Protein AF-A0AAW8FSB3-F1 (afdb_monomer_lite)

Radius of gyration: 22.19 Å; chains: 1; bounding box: 51×47×72 Å

pLDDT: mean 86.22, std 17.98, range [32.28, 98.5]

Structure (mmCIF, N/CA/C/O backbone):
data_AF-A0AAW8FSB3-F1
#
_entry.id   AF-A0AAW8FSB3-F1
#
loop_
_atom_site.group_PDB
_atom_site.id
_atom_site.type_symbol
_atom_site.label_atom_id
_atom_site.label_alt_id
_atom_site.label_comp_id
_atom_site.label_asym_id
_atom_site.label_entity_id
_atom_site.label_seq_id
_atom_site.pdbx_PDB_ins_code
_atom_site.Cartn_x
_atom_site.Cartn_y
_atom_site.Cartn_z
_atom_site.occupancy
_atom_site.B_iso_or_equiv
_atom_site.auth_seq_id
_atom_site.auth_comp_id
_atom_site.auth_asym_id
_atom_site.auth_atom_id
_atom_site.pdbx_PDB_model_num
ATOM 1 N N . MET A 1 1 ? -2.332 5.160 15.784 1.00 92.81 1 MET A N 1
ATOM 2 C CA . MET A 1 1 ? -1.544 6.115 14.970 1.00 92.81 1 MET A CA 1
ATOM 3 C C . MET A 1 1 ? -1.942 7.501 15.425 1.00 92.81 1 MET A C 1
ATOM 5 O O . MET A 1 1 ? -3.133 7.720 15.607 1.00 92.81 1 MET A O 1
ATOM 9 N N . SER A 1 2 ? -0.996 8.408 15.632 1.00 96.31 2 SER A N 1
ATOM 10 C CA . SER A 1 2 ? -1.295 9.758 16.114 1.00 96.31 2 SER A CA 1
ATOM 11 C C . SER A 1 2 ? -0.424 10.796 15.419 1.00 96.31 2 SER A C 1
ATOM 13 O O . SER A 1 2 ? 0.683 10.493 14.970 1.00 96.31 2 SER A O 1
ATOM 15 N N . CYS A 1 3 ? -0.952 12.010 15.328 1.00 96.19 3 CYS A N 1
ATOM 16 C CA . CYS A 1 3 ? -0.252 13.201 14.880 1.00 96.19 3 CYS A CA 1
ATOM 17 C C . CYS A 1 3 ? -0.749 14.372 15.719 1.00 96.19 3 CYS A C 1
ATOM 19 O O . CYS A 1 3 ? -1.943 14.681 15.710 1.00 96.19 3 CYS A O 1
ATOM 21 N N . GLU A 1 4 ? 0.164 15.007 16.441 1.00 95.19 4 GLU A N 1
ATOM 22 C CA . GLU A 1 4 ? -0.128 16.236 17.171 1.00 95.19 4 GLU A CA 1
ATOM 23 C C . GLU A 1 4 ? -0.233 17.419 16.204 1.00 95.19 4 GLU A C 1
ATOM 25 O O . GLU A 1 4 ? 0.277 17.369 15.081 1.00 95.19 4 GLU A O 1
ATOM 30 N N . ALA A 1 5 ? -0.931 18.470 16.631 1.00 93.62 5 ALA A N 1
ATOM 31 C CA . ALA A 1 5 ? -1.011 19.698 15.856 1.00 93.62 5 ALA A CA 1
ATOM 32 C C . ALA A 1 5 ? 0.347 20.414 15.844 1.00 93.62 5 ALA A C 1
ATOM 34 O O . ALA A 1 5 ? 1.139 20.291 16.782 1.00 93.62 5 ALA A O 1
ATOM 35 N N . ALA A 1 6 ? 0.605 21.179 14.785 1.00 90.62 6 ALA A N 1
ATOM 36 C CA . ALA A 1 6 ? 1.802 22.003 14.713 1.00 90.62 6 ALA A CA 1
ATOM 37 C C . ALA A 1 6 ? 1.733 23.095 15.805 1.00 90.62 6 ALA A C 1
ATOM 39 O O . ALA A 1 6 ? 0.693 23.746 15.924 1.00 90.62 6 ALA A O 1
ATOM 40 N N . PRO A 1 7 ? 2.791 23.320 16.607 1.00 91.44 7 PRO A N 1
ATOM 41 C CA . PRO A 1 7 ? 2.747 24.303 17.695 1.00 91.44 7 PRO A CA 1
ATOM 42 C C . PRO A 1 7 ? 2.442 25.736 17.235 1.00 91.44 7 PRO A C 1
ATOM 44 O O . PRO A 1 7 ? 1.858 26.517 17.979 1.00 91.44 7 PRO A O 1
ATOM 47 N N . ASP A 1 8 ? 2.854 26.075 16.016 1.00 95.06 8 ASP A N 1
ATOM 48 C CA . ASP A 1 8 ? 2.679 27.369 15.357 1.00 95.06 8 ASP A CA 1
ATOM 49 C C . ASP A 1 8 ? 1.382 27.475 14.535 1.00 95.06 8 ASP A C 1
ATOM 51 O O . ASP A 1 8 ? 0.992 28.576 14.151 1.00 95.06 8 ASP A O 1
ATOM 55 N N . ASP A 1 9 ? 0.699 26.354 14.294 1.00 91.12 9 ASP A N 1
ATOM 56 C CA . ASP A 1 9 ? -0.557 26.275 13.544 1.00 91.12 9 ASP A CA 1
ATOM 57 C C . ASP A 1 9 ? -1.447 25.152 14.121 1.00 91.12 9 ASP A C 1
ATOM 59 O O . ASP A 1 9 ? -1.497 24.036 13.583 1.00 91.12 9 ASP A O 1
ATOM 63 N N . PRO A 1 10 ? -2.133 25.411 15.253 1.00 87.38 10 PRO A N 1
ATOM 64 C CA . PRO A 1 10 ? -2.912 24.395 15.962 1.00 87.38 10 PRO 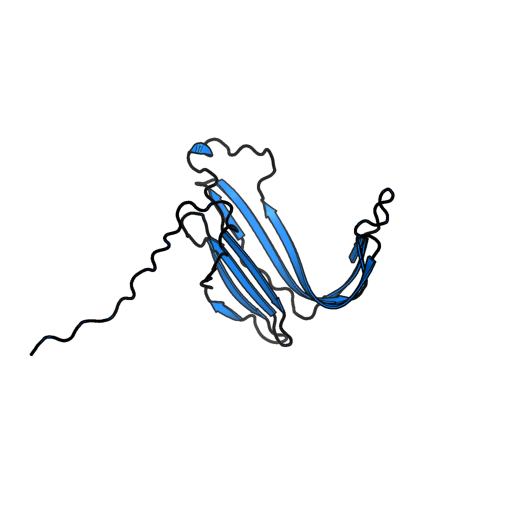A CA 1
ATOM 65 C C . PRO A 1 10 ? -4.150 23.924 15.183 1.00 87.38 10 PRO A C 1
ATOM 67 O O . PRO A 1 10 ? -4.683 22.852 15.475 1.00 87.38 10 PRO A O 1
ATOM 70 N N . ASP A 1 11 ? -4.587 24.693 14.182 1.00 92.06 11 ASP A N 1
ATOM 71 C CA . ASP A 1 11 ? -5.708 24.346 13.306 1.00 92.06 11 ASP A CA 1
ATOM 72 C C . ASP A 1 11 ? -5.284 23.471 12.117 1.00 92.06 11 ASP A C 1
ATOM 74 O O . ASP A 1 11 ? -6.135 22.996 11.350 1.00 92.06 11 ASP A O 1
ATOM 78 N N . ARG A 1 12 ? -3.981 23.206 11.968 1.00 92.94 12 ARG A N 1
ATOM 79 C CA . ARG A 1 12 ? -3.456 22.239 11.005 1.00 92.94 12 ARG A CA 1
ATOM 80 C C . ARG A 1 12 ? -3.918 20.815 11.339 1.00 92.94 12 ARG A C 1
ATOM 82 O O . ARG A 1 12 ? -4.557 20.536 12.352 1.00 92.94 12 ARG A O 1
ATOM 89 N N . LEU A 1 13 ? -3.608 19.884 10.441 1.00 95.62 13 LEU A N 1
ATOM 90 C CA . LEU A 1 13 ? -3.937 18.473 10.597 1.00 95.62 13 LEU A CA 1
ATOM 91 C C . LEU A 1 13 ? -3.409 17.911 11.928 1.00 95.62 13 LEU A C 1
ATOM 93 O O . LEU A 1 13 ? -2.203 17.877 12.153 1.00 95.62 13 LEU A O 1
ATOM 97 N N . SER A 1 14 ? -4.314 17.383 12.745 1.00 97.25 14 SER A N 1
ATOM 98 C CA . SER A 1 14 ? -4.007 16.514 13.884 1.00 97.25 14 SER A CA 1
ATOM 99 C C . SER A 1 14 ? -4.986 15.348 13.918 1.00 97.25 14 SER A C 1
ATOM 101 O O . SER A 1 14 ? -6.100 15.444 13.398 1.00 97.25 14 SER A O 1
ATOM 103 N N . TYR A 1 15 ? -4.576 14.211 14.469 1.00 97.69 15 TYR A N 1
ATOM 104 C CA . TYR A 1 15 ? -5.445 13.041 14.542 1.00 97.69 15 TYR A CA 1
ATOM 105 C C . TYR A 1 15 ? -4.991 12.035 15.592 1.00 97.69 15 TYR A C 1
ATOM 107 O O . TYR A 1 15 ? -3.807 11.907 15.911 1.00 97.69 15 TYR A O 1
ATOM 115 N N . GLU A 1 16 ? -5.947 11.225 16.022 1.00 98.25 16 GLU A N 1
ATOM 116 C CA . GLU A 1 16 ? -5.707 9.957 16.688 1.00 98.25 16 GLU A CA 1
ATOM 117 C C . GLU A 1 16 ? -6.597 8.919 16.019 1.00 98.25 16 GLU A C 1
ATOM 119 O O . GLU A 1 16 ? -7.821 9.046 15.998 1.00 98.25 16 GLU A O 1
ATOM 124 N N . ILE A 1 17 ? -5.971 7.915 15.416 1.00 97.88 17 ILE A N 1
ATOM 125 C CA . ILE A 1 17 ? -6.652 6.876 14.653 1.00 97.88 17 ILE A CA 1
ATOM 126 C C . ILE A 1 17 ? -6.138 5.520 15.112 1.00 97.88 17 ILE A C 1
ATOM 128 O O . ILE A 1 17 ? -4.946 5.209 14.996 1.00 97.88 17 ILE A O 1
ATOM 132 N N . ASN A 1 18 ? -7.053 4.686 15.579 1.00 98.00 18 ASN A N 1
ATOM 133 C CA . ASN A 1 18 ? -6.815 3.282 15.855 1.00 98.00 18 ASN A CA 1
ATOM 134 C C . ASN A 1 18 ? -7.086 2.465 14.595 1.00 98.00 18 ASN A C 1
ATOM 136 O O . ASN A 1 18 ? -8.009 2.754 13.836 1.00 98.00 18 ASN A O 1
ATOM 140 N N . TRP A 1 19 ? -6.229 1.476 14.355 1.00 97.81 19 TRP A N 1
ATOM 141 C CA . TRP A 1 19 ? -6.305 0.593 13.199 1.00 97.81 19 TRP A CA 1
ATOM 142 C C . TRP A 1 19 ? -6.611 -0.820 13.668 1.00 97.81 19 TRP A C 1
ATOM 144 O O . TRP A 1 19 ? -5.879 -1.356 14.503 1.00 97.81 19 TRP A O 1
ATOM 154 N N . SER A 1 20 ? -7.623 -1.423 13.059 1.00 97.88 20 SER A N 1
ATOM 155 C CA . SER A 1 20 ? -8.010 -2.811 13.274 1.00 97.88 20 SER A CA 1
ATOM 156 C C . SER A 1 20 ? -7.917 -3.552 11.949 1.00 97.88 20 SER A C 1
ATOM 158 O O . SER A 1 20 ? -8.507 -3.145 10.947 1.00 97.88 20 SER A O 1
ATOM 160 N N . ALA A 1 21 ? -7.147 -4.635 11.928 1.00 97.19 21 ALA A N 1
ATOM 161 C CA . ALA A 1 21 ? -7.039 -5.479 10.750 1.00 97.19 21 ALA A CA 1
ATOM 162 C C . ALA A 1 21 ? -8.282 -6.363 10.606 1.00 97.19 21 ALA A C 1
ATOM 164 O O . ALA A 1 21 ? -8.633 -7.069 11.548 1.00 97.19 21 ALA A O 1
ATOM 165 N N . ASP A 1 22 ? -8.877 -6.380 9.414 1.00 97.06 22 ASP A N 1
ATOM 166 C CA . ASP A 1 22 ? -10.002 -7.274 9.094 1.00 97.06 22 ASP A CA 1
ATOM 167 C C . ASP A 1 22 ? -9.561 -8.466 8.238 1.00 97.06 22 ASP A C 1
ATOM 169 O O . ASP A 1 22 ? -10.212 -9.509 8.216 1.00 97.06 22 ASP A O 1
ATOM 173 N N . PHE A 1 23 ? -8.429 -8.324 7.544 1.00 97.81 23 PHE A N 1
ATOM 174 C CA . PHE A 1 23 ? -7.852 -9.358 6.694 1.00 97.81 23 PHE A CA 1
ATOM 175 C C . PHE A 1 23 ? -6.364 -9.571 7.019 1.00 97.81 23 PHE A C 1
ATOM 177 O O . PHE A 1 23 ? -5.694 -8.664 7.534 1.00 97.81 23 PHE A O 1
ATOM 184 N N . PRO A 1 24 ? -5.808 -10.757 6.705 1.00 95.69 24 PRO A N 1
ATOM 185 C CA . PRO A 1 24 ? -4.365 -10.966 6.715 1.00 95.69 24 PRO A CA 1
ATOM 186 C C . PRO A 1 24 ? -3.639 -9.944 5.831 1.00 95.69 24 PRO A C 1
ATOM 188 O O . PRO A 1 24 ? -4.195 -9.438 4.855 1.00 95.69 24 PRO A O 1
ATOM 191 N N . ALA A 1 25 ? -2.385 -9.644 6.168 1.00 95.69 25 ALA A N 1
ATOM 192 C CA . ALA A 1 25 ? -1.536 -8.855 5.287 1.00 95.69 25 ALA A CA 1
ATOM 193 C C . ALA A 1 25 ? -1.226 -9.658 4.014 1.00 95.69 25 ALA A C 1
ATOM 195 O O . ALA A 1 25 ? -0.759 -10.794 4.092 1.00 95.69 25 ALA A O 1
ATOM 196 N N . LEU A 1 26 ? -1.465 -9.047 2.857 1.00 97.12 26 LEU A N 1
ATOM 197 C CA . LEU A 1 26 ? -1.151 -9.597 1.548 1.00 97.12 26 LEU A CA 1
ATOM 198 C C . LEU A 1 26 ? 0.202 -9.071 1.085 1.00 97.12 26 LEU A C 1
ATOM 200 O O . LEU A 1 26 ? 0.401 -7.859 0.984 1.00 97.12 26 LEU A O 1
ATOM 204 N N . TRP A 1 27 ? 1.107 -9.982 0.751 1.00 95.94 27 TRP A N 1
ATOM 205 C CA . TRP A 1 27 ? 2.346 -9.647 0.062 1.00 95.94 27 TRP A CA 1
ATOM 206 C C . TRP A 1 27 ? 2.058 -9.302 -1.396 1.00 95.94 27 TRP A C 1
ATOM 208 O O . TRP A 1 27 ? 1.495 -10.111 -2.128 1.00 95.94 27 TRP A O 1
ATOM 218 N N . GLU A 1 28 ? 2.458 -8.107 -1.823 1.00 94.44 28 GLU A N 1
ATOM 219 C CA . GLU A 1 28 ? 2.377 -7.736 -3.234 1.00 94.44 28 GLU A CA 1
ATOM 220 C C . GLU A 1 28 ? 3.495 -8.445 -4.029 1.00 94.44 28 GLU A C 1
ATOM 222 O O . GLU A 1 28 ? 4.565 -8.743 -3.473 1.00 94.44 28 GLU A O 1
ATOM 227 N N . PRO A 1 29 ? 3.300 -8.678 -5.342 1.00 93.44 29 PRO A N 1
ATOM 228 C CA . PRO A 1 29 ? 4.376 -9.115 -6.224 1.00 93.44 29 PRO A CA 1
ATOM 229 C C . PRO A 1 29 ? 5.584 -8.166 -6.181 1.00 93.44 29 PRO A C 1
ATOM 231 O O . PRO A 1 29 ? 5.487 -7.009 -5.778 1.00 93.44 29 PRO A O 1
ATOM 234 N N . HIS A 1 30 ? 6.754 -8.659 -6.590 1.00 94.62 30 HIS A N 1
ATOM 235 C CA . HIS A 1 30 ? 7.978 -7.860 -6.568 1.00 94.62 30 HIS A CA 1
ATOM 236 C C . HIS A 1 30 ? 7.921 -6.730 -7.599 1.00 94.62 30 HIS A C 1
ATOM 238 O O . HIS A 1 30 ? 7.790 -6.993 -8.792 1.00 94.62 30 HIS A O 1
ATOM 244 N N . HIS A 1 31 ? 8.081 -5.487 -7.150 1.00 94.38 31 HIS A N 1
ATOM 245 C CA . HIS A 1 31 ? 8.113 -4.327 -8.031 1.00 94.38 31 HIS A CA 1
ATOM 246 C C . HIS A 1 31 ? 9.532 -4.107 -8.530 1.00 94.38 31 HIS A C 1
ATOM 248 O O . HIS A 1 31 ? 10.437 -3.883 -7.726 1.00 94.38 31 HIS A O 1
ATOM 254 N N . LEU A 1 32 ? 9.723 -4.143 -9.842 1.00 93.12 32 LEU A N 1
ATOM 255 C CA . LEU A 1 32 ? 11.007 -3.887 -10.481 1.00 93.12 32 LEU A CA 1
ATOM 256 C C . LEU A 1 32 ? 10.804 -2.950 -11.662 1.00 93.12 32 LEU A C 1
ATOM 258 O O . LEU A 1 32 ? 9.905 -3.160 -12.470 1.00 93.12 32 LEU A O 1
ATOM 262 N N . GLN A 1 33 ? 11.666 -1.946 -11.777 1.00 90.31 33 GLN A N 1
ATOM 263 C CA . GLN A 1 33 ? 11.751 -1.105 -12.961 1.00 90.31 33 GLN A CA 1
ATOM 264 C C . GLN A 1 33 ? 13.207 -0.867 -13.331 1.00 90.31 33 GLN A C 1
ATOM 266 O O . GLN A 1 33 ? 14.058 -0.597 -12.474 1.00 90.31 33 GLN A O 1
ATOM 271 N N . ARG A 1 34 ? 13.481 -0.959 -14.631 1.00 87.62 34 ARG A N 1
ATOM 272 C CA . ARG A 1 34 ? 14.792 -0.695 -15.212 1.00 87.62 34 ARG A CA 1
ATOM 273 C C . ARG A 1 34 ? 14.690 0.311 -16.342 1.00 87.62 34 ARG A C 1
ATOM 275 O O . ARG A 1 34 ? 13.652 0.444 -16.978 1.00 87.62 34 ARG A O 1
ATOM 282 N N . ARG A 1 35 ? 15.806 0.981 -16.608 1.00 83.50 35 ARG A N 1
ATOM 283 C CA . ARG A 1 35 ? 16.010 1.823 -17.789 1.00 83.50 35 ARG A CA 1
ATOM 284 C C . ARG A 1 35 ? 17.321 1.438 -18.439 1.00 83.50 35 ARG A C 1
ATOM 286 O O . ARG A 1 35 ? 18.381 1.564 -17.820 1.00 83.50 35 ARG A O 1
ATOM 293 N N . GLY A 1 36 ? 17.235 0.878 -19.642 1.00 84.12 36 GLY A N 1
ATOM 294 C CA . GLY A 1 36 ? 18.329 0.078 -20.185 1.00 84.12 36 GLY A CA 1
ATOM 295 C C . GLY A 1 36 ? 18.772 -0.968 -19.157 1.00 84.12 36 GLY A C 1
ATOM 296 O O . GLY A 1 36 ? 17.960 -1.728 -18.631 1.00 84.12 36 GLY A O 1
ATOM 297 N N . GLY A 1 37 ? 20.056 -0.960 -18.797 1.00 84.19 37 GLY A N 1
ATOM 298 C CA . GLY A 1 37 ? 20.604 -1.845 -17.760 1.00 84.19 37 GLY A CA 1
ATOM 299 C C . GLY A 1 37 ? 20.418 -1.372 -16.308 1.00 84.19 37 GLY A C 1
ATOM 300 O O . GLY A 1 37 ? 20.603 -2.167 -15.383 1.00 84.19 37 GLY A O 1
ATOM 301 N N . ARG A 1 38 ? 20.059 -0.104 -16.067 1.00 86.25 38 ARG A N 1
ATOM 302 C CA . ARG A 1 38 ? 20.041 0.489 -14.719 1.00 86.25 38 ARG A CA 1
ATOM 303 C C . ARG A 1 38 ? 18.755 0.143 -13.972 1.00 86.25 38 ARG A C 1
ATOM 305 O O . ARG A 1 38 ? 17.667 0.344 -14.497 1.00 86.25 38 ARG A O 1
ATOM 312 N N . LEU A 1 39 ? 18.878 -0.320 -12.727 1.00 88.50 39 LEU A N 1
ATOM 313 C CA . LEU A 1 39 ? 17.752 -0.451 -11.798 1.00 88.50 39 LEU A CA 1
ATOM 314 C C . LEU A 1 39 ? 17.338 0.939 -11.307 1.00 88.50 39 LEU A C 1
ATOM 316 O O . LEU A 1 39 ? 18.158 1.660 -10.743 1.00 88.50 39 LEU A O 1
ATOM 320 N N . THR A 1 40 ? 16.083 1.312 -11.533 1.00 87.75 40 THR A N 1
ATOM 321 C CA . THR A 1 40 ? 15.536 2.606 -11.097 1.00 87.75 40 THR A CA 1
ATOM 322 C C . THR A 1 40 ? 14.548 2.453 -9.952 1.00 87.75 40 THR A C 1
ATOM 324 O O . THR A 1 40 ? 14.436 3.346 -9.118 1.00 87.75 40 THR A O 1
ATOM 327 N N . LEU A 1 41 ? 13.851 1.319 -9.885 1.00 90.56 41 LEU A N 1
ATOM 328 C CA . LEU A 1 41 ? 12.933 0.996 -8.803 1.00 90.56 41 LEU A CA 1
ATOM 329 C C . LEU A 1 41 ? 13.065 -0.480 -8.446 1.00 90.56 41 LEU A C 1
ATOM 331 O O . LEU A 1 41 ? 12.984 -1.345 -9.314 1.00 90.56 41 LEU A O 1
ATOM 335 N N . GLU A 1 42 ? 13.198 -0.758 -7.156 1.00 94.38 42 GLU A N 1
ATOM 336 C CA . GLU A 1 42 ? 12.998 -2.089 -6.590 1.00 94.38 42 GLU A CA 1
ATOM 337 C C . GLU A 1 42 ? 12.148 -1.949 -5.338 1.00 94.38 42 GLU A C 1
ATOM 339 O O . GLU A 1 42 ? 12.455 -1.146 -4.460 1.00 94.38 42 GLU A O 1
ATOM 344 N N . GLY A 1 43 ? 11.033 -2.663 -5.253 1.00 94.50 43 GLY A N 1
ATOM 345 C CA . GLY A 1 43 ? 10.075 -2.498 -4.171 1.00 94.50 43 GLY A CA 1
ATOM 346 C C . GLY A 1 43 ? 9.507 -3.817 -3.691 1.00 94.50 43 GLY A C 1
ATOM 347 O O . GLY A 1 43 ? 8.881 -4.552 -4.453 1.00 94.50 43 GLY A O 1
ATOM 348 N N . ARG A 1 44 ? 9.638 -4.068 -2.392 1.00 95.50 44 ARG A N 1
ATOM 349 C CA . ARG A 1 44 ? 8.844 -5.070 -1.682 1.00 95.50 44 ARG A CA 1
ATOM 350 C C . ARG A 1 44 ? 7.770 -4.367 -0.876 1.00 95.50 44 ARG A C 1
ATOM 352 O O . ARG A 1 44 ? 8.009 -3.293 -0.317 1.00 95.50 44 ARG A O 1
ATOM 359 N N . ARG A 1 45 ? 6.573 -4.946 -0.894 1.00 95.00 45 ARG A N 1
ATOM 360 C CA . ARG A 1 45 ? 5.373 -4.340 -0.332 1.00 95.00 45 ARG A CA 1
ATOM 361 C C . ARG A 1 45 ? 4.459 -5.405 0.249 1.00 95.00 45 ARG A C 1
ATOM 363 O O . ARG A 1 45 ? 4.373 -6.511 -0.280 1.00 95.00 45 ARG A O 1
ATOM 370 N N . PHE A 1 46 ? 3.755 -5.039 1.308 1.00 96.12 46 PHE A N 1
ATOM 371 C CA . PHE A 1 46 ? 2.531 -5.721 1.698 1.00 96.12 46 PHE A CA 1
ATOM 372 C C . PHE A 1 46 ? 1.452 -4.691 2.010 1.00 96.12 46 PHE A C 1
ATOM 374 O O . PHE A 1 46 ? 1.753 -3.577 2.449 1.00 96.12 46 PHE A O 1
ATOM 381 N N . ALA A 1 47 ? 0.202 -5.088 1.807 1.00 97.19 47 ALA A N 1
ATOM 382 C CA . ALA A 1 47 ? -0.978 -4.297 2.109 1.00 97.19 47 ALA A CA 1
ATOM 383 C C . ALA A 1 47 ? -1.931 -5.105 2.992 1.00 97.19 47 ALA A C 1
ATOM 385 O O . ALA A 1 47 ? -2.069 -6.316 2.842 1.00 97.19 47 ALA A O 1
ATOM 386 N N . GLN A 1 48 ? -2.598 -4.432 3.919 1.00 97.19 48 GLN A N 1
ATOM 387 C CA . GLN A 1 48 ? -3.584 -5.026 4.806 1.00 97.19 48 GLN A CA 1
ATOM 388 C C . GLN A 1 48 ? -4.863 -4.198 4.770 1.00 97.19 48 GLN A C 1
ATOM 390 O O . GLN A 1 48 ? -4.828 -2.982 4.955 1.00 97.19 48 GLN A O 1
ATOM 395 N N . ALA A 1 49 ? -5.992 -4.864 4.556 1.00 98.00 49 ALA A N 1
ATOM 396 C CA . ALA A 1 49 ? -7.306 -4.248 4.636 1.00 98.00 49 ALA A CA 1
ATOM 397 C C . ALA A 1 49 ? -7.863 -4.325 6.063 1.00 98.00 49 ALA A C 1
ATOM 399 O O . ALA A 1 49 ? -7.663 -5.309 6.784 1.00 98.00 49 ALA A O 1
ATOM 400 N N . GLY A 1 50 ? -8.575 -3.278 6.461 1.00 97.50 50 GLY A N 1
ATOM 401 C CA . GLY A 1 50 ? -9.092 -3.143 7.813 1.00 97.50 50 GLY A CA 1
ATOM 402 C C . GLY A 1 50 ? -10.086 -2.003 7.949 1.00 97.50 50 GLY A C 1
ATOM 403 O O . GLY A 1 50 ? -10.627 -1.494 6.955 1.00 97.50 50 GLY A O 1
ATOM 404 N N . HIS A 1 51 ? -10.304 -1.602 9.192 1.00 97.81 51 HIS A N 1
ATOM 405 C CA . HIS A 1 51 ? -11.084 -0.431 9.542 1.00 97.81 51 HIS A CA 1
ATOM 406 C C . HIS A 1 51 ? -10.340 0.459 10.530 1.00 97.81 51 HIS A C 1
ATOM 408 O O . HIS A 1 51 ? -9.364 0.056 11.175 1.00 97.81 51 HIS A O 1
ATOM 414 N N . CYS A 1 52 ? -10.804 1.699 10.617 1.00 97.75 52 CYS A N 1
ATOM 415 C CA . CYS A 1 52 ? -10.275 2.673 11.541 1.00 97.75 52 CYS A CA 1
ATOM 416 C C . CYS A 1 52 ? -11.363 3.411 12.318 1.00 97.75 52 CYS A C 1
ATOM 418 O O . CYS A 1 52 ? -12.470 3.656 11.830 1.00 97.75 52 CYS A O 1
ATOM 420 N N . ASP A 1 53 ? -10.984 3.795 13.533 1.00 98.50 53 ASP A N 1
ATOM 421 C CA . ASP A 1 53 ? -11.795 4.538 14.489 1.00 98.50 53 ASP A CA 1
ATOM 422 C C . ASP A 1 53 ? -10.944 5.621 15.148 1.00 98.50 53 ASP A C 1
ATOM 424 O O . ASP A 1 53 ? -9.744 5.435 15.360 1.00 98.50 53 ASP A O 1
ATOM 428 N N . GLY A 1 54 ? -11.555 6.750 15.497 1.00 98.06 54 GLY A N 1
ATOM 429 C CA . GLY A 1 54 ? -10.861 7.845 16.168 1.00 98.06 54 GLY A CA 1
ATOM 430 C C . GLY A 1 54 ? -11.371 9.222 15.766 1.00 98.06 54 GLY A C 1
ATOM 431 O O . GLY A 1 54 ? -12.581 9.457 15.657 1.00 98.06 54 GLY A O 1
ATOM 432 N N . TRP A 1 55 ? -10.454 10.164 15.589 1.00 98.19 55 TRP A N 1
ATOM 433 C CA . TRP A 1 55 ? -10.768 11.536 15.206 1.00 98.19 55 TRP A CA 1
ATOM 434 C C . TRP A 1 55 ? -9.682 12.142 14.315 1.00 98.19 55 TRP A C 1
ATOM 436 O O . TRP A 1 55 ? -8.503 11.818 14.439 1.00 98.19 55 TRP A O 1
ATOM 446 N N . ILE A 1 56 ? -10.101 13.039 13.424 1.00 97.69 56 ILE A N 1
ATOM 447 C CA . ILE A 1 56 ? -9.234 13.877 12.589 1.00 97.69 56 ILE A CA 1
ATOM 448 C C . ILE A 1 56 ? -9.675 15.323 12.790 1.00 97.69 56 ILE A C 1
ATOM 450 O O . ILE A 1 56 ? -10.856 15.624 12.638 1.00 97.69 56 ILE A O 1
ATOM 454 N N . ARG A 1 57 ? -8.749 16.224 13.102 1.00 97.56 57 ARG A N 1
ATOM 455 C CA . ARG A 1 57 ? -8.972 17.671 13.110 1.00 97.56 57 ARG A CA 1
ATOM 456 C C . ARG A 1 57 ? -8.207 18.309 11.967 1.00 97.56 57 ARG A C 1
ATOM 458 O O . ARG A 1 57 ? -7.041 17.993 11.748 1.00 97.56 57 ARG A O 1
ATOM 465 N N . VAL A 1 58 ? -8.873 19.181 11.223 1.00 96.12 58 VAL A N 1
ATOM 466 C CA . VAL A 1 58 ? -8.267 19.943 10.129 1.00 96.12 58 VAL A CA 1
ATOM 467 C C . VAL A 1 58 ? -9.064 21.222 9.897 1.00 96.12 58 VAL A C 1
ATOM 469 O O . VAL A 1 58 ? -10.293 21.179 9.812 1.00 96.12 58 VAL A O 1
ATOM 472 N N . GLY A 1 59 ? -8.373 22.359 9.814 1.00 94.38 59 GLY A N 1
ATOM 473 C CA . GLY A 1 59 ? -8.989 23.674 9.633 1.00 94.38 59 GLY A CA 1
ATOM 474 C C . GLY A 1 59 ? -9.989 24.008 10.741 1.00 94.38 59 GLY A C 1
ATOM 475 O O . GLY A 1 59 ? -11.120 24.388 10.443 1.00 94.38 59 GLY A O 1
ATOM 476 N N . GLY A 1 60 ? -9.627 23.744 12.002 1.00 91.62 60 GLY A N 1
ATOM 477 C CA . GLY A 1 60 ? -10.480 23.983 13.175 1.00 91.62 60 GLY A CA 1
ATOM 478 C C . GLY A 1 60 ? -11.705 23.061 13.308 1.00 91.62 60 GLY A C 1
ATOM 479 O O . GLY A 1 60 ? -12.479 23.194 14.256 1.00 91.62 60 GLY A O 1
ATOM 480 N N . ARG A 1 61 ? -11.911 22.103 12.390 1.00 95.69 61 ARG A N 1
ATOM 481 C CA . ARG A 1 61 ? -13.045 21.166 12.421 1.00 95.69 61 ARG A CA 1
ATOM 482 C C . ARG A 1 61 ? -12.605 19.762 12.801 1.00 95.69 61 ARG A C 1
ATOM 484 O O . ARG A 1 61 ? -11.715 19.202 12.168 1.00 95.69 61 ARG A O 1
ATOM 491 N N . GLU A 1 62 ? -13.304 19.158 13.760 1.00 96.94 62 GLU A N 1
ATOM 492 C CA . GLU A 1 62 ? -13.159 17.739 14.091 1.00 96.94 62 GLU A CA 1
ATOM 493 C C . GLU A 1 62 ? -14.124 16.863 13.277 1.00 96.94 62 GLU A C 1
ATOM 495 O O . GLU A 1 62 ? -15.316 17.145 13.157 1.00 96.94 62 GLU A O 1
ATOM 500 N N . LEU A 1 63 ? -13.598 15.762 12.749 1.00 97.56 63 LEU A N 1
ATOM 501 C CA . LEU A 1 63 ? -14.317 14.682 12.094 1.00 97.56 63 LEU A CA 1
ATOM 502 C C . LEU A 1 63 ? -14.141 13.415 12.929 1.00 97.56 63 LEU A C 1
ATOM 504 O O . LEU A 1 63 ? -13.017 12.988 13.202 1.00 97.56 63 LEU A O 1
ATOM 508 N N . ARG A 1 64 ? -15.253 12.783 13.312 1.00 98.25 64 ARG A N 1
ATOM 509 C CA . ARG A 1 64 ? -15.213 11.467 13.953 1.00 98.25 64 ARG A CA 1
ATOM 510 C C . ARG A 1 64 ? -15.074 10.374 12.904 1.00 98.25 64 ARG A C 1
ATOM 512 O O . ARG A 1 64 ? -15.890 10.279 11.992 1.00 98.25 64 ARG A O 1
ATOM 519 N N . VAL A 1 65 ? -14.072 9.526 13.092 1.00 97.94 65 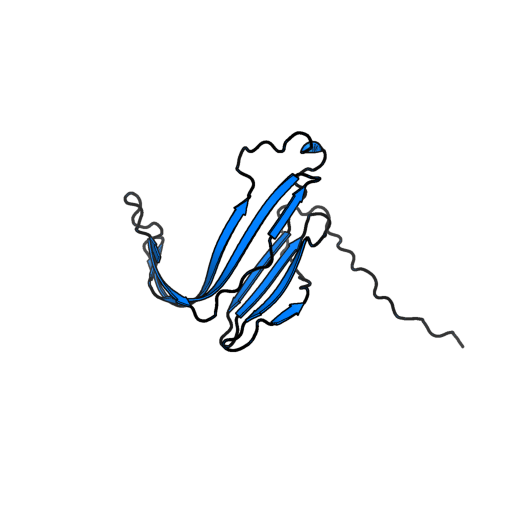VAL A N 1
ATOM 520 C CA . VAL A 1 65 ? -13.838 8.332 12.283 1.00 97.94 65 VAL A CA 1
ATOM 521 C C . VAL A 1 65 ? -14.459 7.159 13.035 1.00 97.94 65 VAL A C 1
ATOM 523 O O . VAL A 1 65 ? -14.128 6.937 14.199 1.00 97.94 65 VAL A O 1
ATOM 526 N N . ARG A 1 66 ? -15.416 6.467 12.412 1.00 97.69 66 ARG A N 1
ATOM 527 C CA . ARG A 1 66 ? -16.167 5.365 13.035 1.00 97.69 66 ARG A CA 1
ATOM 528 C C . ARG A 1 66 ? -16.350 4.235 12.033 1.00 97.69 66 ARG A C 1
ATOM 530 O O . ARG A 1 66 ? -17.138 4.392 11.102 1.00 97.69 66 ARG A O 1
ATOM 537 N N . GLY A 1 67 ? -15.617 3.139 12.205 1.00 96.50 67 GLY A N 1
ATOM 538 C CA . GLY A 1 67 ? -15.665 1.972 11.324 1.00 96.50 67 GLY A CA 1
ATOM 539 C C . GLY A 1 67 ? -15.373 2.287 9.855 1.00 96.50 67 GLY A C 1
ATOM 540 O O . GLY A 1 67 ? -15.902 1.621 8.967 1.00 96.50 67 GLY A O 1
ATOM 541 N N . TRP A 1 68 ? -14.581 3.325 9.567 1.00 97.19 68 TRP A N 1
ATOM 542 C CA . TRP A 1 68 ? -14.239 3.655 8.184 1.00 97.19 68 TRP A CA 1
ATOM 543 C C . TRP A 1 68 ? -13.357 2.553 7.613 1.00 97.19 68 TRP A C 1
ATOM 545 O O . TRP A 1 68 ? -12.402 2.122 8.254 1.00 97.19 68 TRP A O 1
ATOM 555 N N . THR A 1 69 ? -13.652 2.099 6.398 1.00 96.81 69 THR A N 1
ATOM 556 C CA . THR A 1 69 ? -12.804 1.121 5.718 1.00 96.81 69 THR A CA 1
ATOM 557 C C . THR A 1 69 ? -11.487 1.766 5.315 1.00 96.81 69 THR A C 1
ATOM 559 O O . THR A 1 69 ? -11.478 2.889 4.809 1.00 96.81 69 THR A O 1
ATOM 562 N N . GLY A 1 70 ? -10.387 1.038 5.457 1.00 95.44 70 GLY A N 1
ATOM 563 C CA . GLY A 1 70 ? -9.087 1.519 5.025 1.00 95.44 70 GLY A CA 1
ATOM 564 C C . GLY A 1 70 ? -8.153 0.396 4.619 1.00 95.44 70 GLY A C 1
ATOM 565 O O . GLY A 1 70 ? -8.458 -0.795 4.742 1.00 95.44 70 GLY A O 1
ATOM 566 N N . THR A 1 71 ? -6.989 0.808 4.139 1.00 96.62 71 THR A N 1
ATOM 567 C CA . THR A 1 71 ? -5.884 -0.069 3.764 1.00 96.62 71 THR A CA 1
ATOM 568 C C . THR A 1 71 ? -4.607 0.508 4.342 1.00 96.62 71 THR A C 1
ATOM 570 O O . THR A 1 71 ? -4.344 1.699 4.185 1.00 96.62 71 THR A O 1
ATOM 573 N N . ARG A 1 72 ? -3.812 -0.331 4.999 1.00 95.69 72 ARG A N 1
ATOM 574 C CA . ARG A 1 72 ? -2.488 0.022 5.501 1.00 95.69 72 ARG A CA 1
ATOM 575 C C . ARG A 1 72 ? -1.448 -0.749 4.711 1.00 95.69 72 ARG A C 1
ATOM 577 O O . ARG A 1 72 ? -1.495 -1.976 4.678 1.00 95.69 72 ARG A O 1
ATOM 584 N N . ASP A 1 73 ? -0.496 -0.047 4.121 1.00 96.38 73 ASP A N 1
ATOM 585 C CA . ASP A 1 73 ? 0.616 -0.653 3.404 1.00 96.38 73 ASP A CA 1
ATOM 586 C C . ASP A 1 73 ? 1.958 -0.364 4.075 1.00 96.38 73 ASP A C 1
ATOM 588 O O . ASP A 1 73 ? 2.119 0.550 4.891 1.00 96.38 73 ASP A O 1
ATOM 592 N N . ARG A 1 74 ? 2.948 -1.182 3.730 1.00 95.44 74 ARG A N 1
ATOM 593 C CA . ARG A 1 74 ? 4.350 -0.880 3.991 1.00 95.44 74 ARG A CA 1
ATOM 594 C C . ARG A 1 74 ? 5.180 -1.274 2.789 1.00 95.44 74 ARG A C 1
ATOM 596 O O . ARG A 1 74 ? 5.086 -2.402 2.313 1.00 95.44 74 ARG A O 1
ATOM 603 N N . CYS A 1 75 ? 6.039 -0.356 2.359 1.00 94.62 75 CYS A N 1
ATOM 604 C CA . CYS A 1 75 ? 6.998 -0.574 1.290 1.00 94.62 75 CYS A CA 1
ATOM 605 C C . CYS A 1 75 ? 8.432 -0.304 1.722 1.00 94.62 75 CYS A C 1
ATOM 607 O O . CYS A 1 75 ? 8.688 0.508 2.610 1.00 94.62 75 CYS A O 1
ATOM 609 N N . TRP A 1 76 ? 9.366 -0.969 1.055 1.00 95.94 76 TRP A N 1
ATOM 610 C CA . TRP A 1 76 ? 10.795 -0.712 1.169 1.00 95.94 76 TRP A CA 1
ATOM 611 C C . TRP A 1 76 ? 11.506 -1.130 -0.116 1.00 95.94 76 TRP A C 1
ATOM 613 O O . TRP A 1 76 ? 10.977 -1.914 -0.909 1.00 95.94 76 TRP A O 1
ATOM 623 N N . GLY A 1 77 ? 12.709 -0.599 -0.306 1.00 94.31 77 GLY A N 1
ATOM 624 C CA . GLY A 1 77 ? 13.581 -0.918 -1.428 1.00 94.31 77 GLY A CA 1
ATOM 625 C C . GLY A 1 77 ? 14.226 0.331 -2.021 1.00 94.31 77 GLY A C 1
ATOM 626 O O . GLY A 1 77 ? 14.338 1.356 -1.350 1.00 94.31 77 GLY A O 1
ATOM 627 N N . VAL A 1 78 ? 14.657 0.228 -3.275 1.00 91.19 78 VAL A N 1
ATOM 628 C CA . VAL A 1 78 ? 15.390 1.272 -3.998 1.00 91.19 78 VAL A CA 1
ATOM 629 C C . VAL A 1 78 ? 14.415 2.171 -4.757 1.00 91.19 78 VAL A C 1
ATOM 631 O O . VAL A 1 78 ? 13.474 1.694 -5.402 1.00 91.19 78 VAL A O 1
ATOM 634 N N . ARG A 1 79 ? 14.628 3.484 -4.672 1.00 88.38 79 ARG A N 1
ATOM 635 C CA . ARG A 1 79 ? 13.892 4.517 -5.412 1.00 88.38 79 ARG A CA 1
ATOM 636 C C . ARG A 1 79 ? 14.868 5.600 -5.874 1.00 88.38 79 ARG A C 1
ATOM 638 O O . ARG A 1 79 ? 15.876 5.787 -5.193 1.00 88.38 79 ARG A O 1
ATOM 645 N N . PRO A 1 80 ? 14.558 6.329 -6.961 1.00 82.19 80 PRO A N 1
ATOM 646 C CA . PRO A 1 80 ? 15.346 7.488 -7.347 1.00 82.19 80 PRO A CA 1
ATOM 647 C C . PRO A 1 80 ? 15.275 8.555 -6.255 1.00 82.19 80 PRO A C 1
ATOM 649 O O . PRO A 1 80 ? 14.193 8.826 -5.722 1.00 82.19 80 PRO A O 1
ATOM 652 N N . VAL A 1 81 ? 16.410 9.170 -5.942 1.00 84.50 81 VAL A N 1
ATOM 653 C CA . VAL A 1 81 ? 16.469 10.306 -5.012 1.00 84.50 81 VAL A CA 1
ATOM 654 C C . VAL A 1 81 ? 16.436 11.611 -5.817 1.00 84.50 81 VAL A C 1
ATOM 656 O O . VAL A 1 81 ? 17.071 11.690 -6.871 1.00 84.50 81 VAL A O 1
ATOM 659 N N . PRO A 1 82 ? 15.711 12.657 -5.374 1.00 81.25 82 PRO A N 1
ATOM 660 C CA . PRO A 1 82 ? 15.781 13.961 -6.028 1.00 81.25 82 PRO A CA 1
ATOM 661 C C . PRO A 1 82 ? 17.232 14.452 -6.145 1.00 81.25 82 PRO A C 1
ATOM 663 O O . PRO A 1 82 ? 17.959 14.472 -5.156 1.00 81.25 82 PRO A O 1
ATOM 666 N N . GLY A 1 83 ? 17.645 14.846 -7.351 1.00 80.62 83 GLY A N 1
ATOM 667 C CA . GLY A 1 83 ? 19.015 15.293 -7.633 1.00 80.62 83 GLY A CA 1
ATOM 668 C C . GLY A 1 83 ? 20.018 14.173 -7.935 1.00 80.62 83 GLY A C 1
ATOM 669 O O . GLY A 1 83 ? 21.183 14.466 -8.182 1.00 80.62 83 GLY A O 1
ATOM 670 N N . GLU A 1 84 ? 19.594 12.909 -7.947 1.00 82.06 84 GLU A N 1
ATOM 671 C CA . GLU A 1 84 ? 20.445 11.793 -8.360 1.00 82.06 84 GLU A CA 1
ATOM 672 C C . GLU A 1 84 ? 20.780 11.863 -9.860 1.00 82.06 84 GLU A C 1
ATOM 674 O O . GLU A 1 84 ? 19.897 12.012 -10.709 1.00 82.06 84 GLU A O 1
ATOM 679 N N . GLU A 1 85 ? 22.062 11.710 -10.202 1.00 81.00 85 GLU A N 1
ATOM 680 C CA . GLU A 1 85 ? 22.498 11.666 -11.596 1.00 81.00 85 GLU A CA 1
ATOM 681 C C . GLU A 1 85 ? 21.994 10.393 -12.296 1.00 81.00 85 GLU A C 1
ATOM 683 O O . GLU A 1 85 ? 22.205 9.257 -11.846 1.00 81.00 85 GLU A O 1
ATOM 688 N N . GLY A 1 86 ? 21.373 10.568 -13.468 1.00 76.50 86 GLY A N 1
ATOM 689 C CA . GLY A 1 86 ? 20.869 9.459 -14.286 1.00 76.50 86 GLY A CA 1
ATOM 690 C C . GLY A 1 86 ? 21.971 8.514 -14.791 1.00 76.50 86 GLY A C 1
ATOM 691 O O . GLY A 1 86 ? 21.696 7.360 -15.132 1.00 76.50 86 GLY A O 1
ATOM 692 N N . GLY A 1 87 ? 23.230 8.959 -14.754 1.00 82.44 87 GLY A N 1
ATOM 693 C CA . GLY A 1 87 ? 24.400 8.222 -15.219 1.00 82.44 87 GLY A CA 1
ATOM 694 C C . GLY A 1 87 ? 24.594 8.294 -16.736 1.00 82.44 87 GLY A C 1
ATOM 695 O O . GLY A 1 87 ? 23.828 8.930 -17.455 1.00 82.44 87 GLY A O 1
ATOM 696 N N . ARG A 1 88 ? 25.630 7.604 -17.229 1.00 82.25 88 ARG A N 1
ATOM 697 C CA . ARG A 1 88 ? 26.143 7.721 -18.609 1.00 82.25 88 ARG A CA 1
ATOM 698 C C . ARG A 1 88 ? 25.107 7.490 -19.719 1.00 82.25 88 ARG A C 1
ATOM 700 O O . ARG A 1 88 ? 25.251 8.064 -20.785 1.00 82.25 88 ARG A O 1
ATOM 707 N N . LEU A 1 89 ? 24.103 6.643 -19.483 1.00 82.75 89 LEU A N 1
ATOM 708 C CA . LEU A 1 89 ? 23.103 6.245 -20.488 1.00 82.75 89 LEU A CA 1
ATOM 709 C C . LEU A 1 89 ? 21.742 6.934 -20.292 1.00 82.75 89 LEU A C 1
ATOM 711 O O . LEU A 1 89 ? 20.744 6.497 -20.859 1.00 82.75 89 LEU A O 1
ATOM 715 N N . ALA A 1 90 ? 21.668 7.975 -19.458 1.00 83.25 90 ALA A N 1
ATOM 716 C CA . ALA A 1 90 ? 20.402 8.638 -19.148 1.00 83.25 90 ALA A CA 1
ATOM 717 C C . ALA A 1 90 ? 19.748 9.285 -20.377 1.00 83.25 90 ALA A C 1
ATOM 719 O O . ALA A 1 90 ? 18.527 9.249 -20.499 1.00 83.25 90 ALA A O 1
ATOM 720 N N . GLU A 1 91 ? 20.551 9.844 -21.286 1.00 85.38 91 GLU A N 1
ATOM 721 C CA . GLU A 1 91 ? 20.062 10.460 -22.527 1.00 85.38 91 GLU A CA 1
ATOM 722 C C . GLU A 1 91 ? 19.524 9.420 -23.520 1.00 85.38 91 GLU A C 1
ATOM 724 O O . GLU A 1 91 ? 18.518 9.665 -24.180 1.00 85.38 91 GLU A O 1
ATOM 729 N N . GLU A 1 92 ? 20.148 8.240 -23.586 1.00 87.38 92 GLU A N 1
ATOM 730 C CA . GLU A 1 92 ? 19.714 7.117 -24.433 1.00 87.38 92 GLU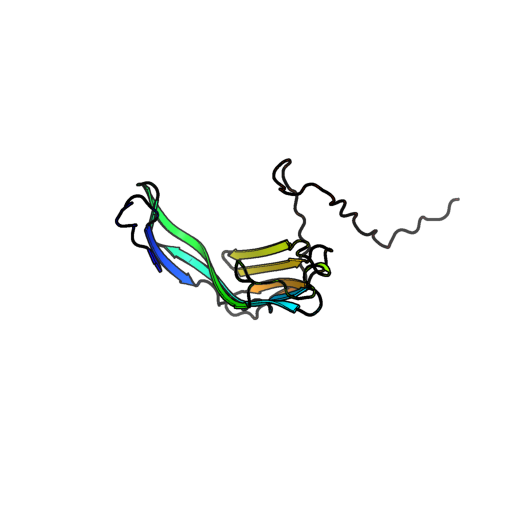 A CA 1
ATOM 731 C C . GLU A 1 92 ? 18.460 6.417 -23.875 1.00 87.38 92 GLU A C 1
ATOM 733 O O . GLU A 1 92 ? 17.677 5.824 -24.621 1.00 87.38 92 GLU A O 1
ATOM 738 N N . HIS A 1 93 ? 18.250 6.493 -22.556 1.00 83.25 93 HIS A N 1
ATOM 739 C CA . HIS A 1 93 ? 17.126 5.879 -21.845 1.00 83.25 93 HIS A CA 1
ATOM 740 C C . HIS A 1 93 ? 16.405 6.885 -20.927 1.00 83.25 93 HIS A C 1
ATOM 742 O O . HIS A 1 93 ? 16.405 6.723 -19.696 1.00 83.25 93 HIS A O 1
ATOM 748 N N . PRO A 1 94 ? 15.774 7.926 -21.504 1.00 81.06 94 PRO A N 1
ATOM 749 C CA . PRO A 1 94 ? 15.127 8.976 -20.730 1.00 81.06 94 PRO A CA 1
ATOM 750 C C . PRO A 1 94 ? 13.904 8.449 -19.967 1.00 81.06 94 PRO A C 1
ATOM 752 O O . PRO A 1 94 ? 13.327 7.409 -20.288 1.00 81.06 94 PRO A O 1
ATOM 755 N N . THR A 1 95 ? 13.461 9.193 -18.949 1.00 77.25 95 THR A N 1
ATOM 756 C CA . THR A 1 95 ? 12.157 8.941 -18.312 1.00 77.25 95 THR A CA 1
ATOM 757 C C . THR A 1 95 ? 11.045 9.150 -19.343 1.00 77.25 95 THR A C 1
ATOM 759 O O . THR A 1 95 ? 10.738 10.293 -19.666 1.00 77.25 95 THR A O 1
ATOM 762 N N . ALA A 1 96 ? 10.429 8.076 -19.839 1.00 75.69 96 ALA A N 1
ATOM 763 C CA . ALA A 1 96 ? 9.405 8.171 -20.885 1.00 75.69 96 ALA A CA 1
ATOM 764 C C . ALA A 1 96 ? 7.955 8.206 -20.354 1.00 75.69 96 ALA A C 1
ATOM 766 O O . ALA A 1 96 ? 7.032 8.458 -21.118 1.00 75.69 96 ALA A O 1
ATOM 767 N N . GLY A 1 97 ? 7.749 7.991 -19.052 1.00 78.31 97 GLY A N 1
ATOM 768 C CA . GLY A 1 97 ? 6.426 7.854 -18.438 1.00 78.31 97 GLY A CA 1
ATOM 769 C C . GLY A 1 97 ? 6.285 6.519 -17.711 1.00 78.31 97 GLY A C 1
ATOM 770 O O . GLY A 1 97 ? 7.073 5.598 -17.920 1.00 78.31 97 GLY A O 1
ATOM 771 N N . PHE A 1 98 ? 5.330 6.453 -16.793 1.00 86.12 98 PHE A N 1
ATOM 772 C CA . PHE A 1 98 ? 5.069 5.286 -15.960 1.00 86.12 98 PHE A CA 1
ATOM 773 C C . PHE A 1 98 ? 3.609 5.318 -15.537 1.00 86.12 98 PHE A C 1
ATOM 775 O O . PHE A 1 98 ? 3.174 6.290 -14.913 1.00 86.12 98 PHE A O 1
ATOM 782 N N . HIS A 1 99 ? 2.864 4.274 -15.875 1.00 89.19 99 HIS A N 1
ATOM 783 C CA . HIS A 1 99 ? 1.477 4.142 -15.474 1.00 89.19 99 HIS A CA 1
ATOM 784 C C . HIS A 1 99 ? 1.357 3.051 -14.410 1.00 89.19 99 HIS A C 1
ATOM 786 O O . HIS A 1 99 ? 1.763 1.905 -14.604 1.00 89.19 99 HIS A O 1
ATOM 792 N N . TRP A 1 100 ? 0.824 3.432 -13.250 1.00 92.88 100 TRP A N 1
ATOM 793 C CA . TRP A 1 100 ? 0.713 2.550 -12.097 1.00 92.88 100 TRP A CA 1
ATOM 794 C C . TRP A 1 100 ? -0.686 2.608 -11.511 1.00 92.88 100 TRP A C 1
ATOM 796 O O . TRP A 1 100 ? -1.157 3.665 -11.091 1.00 92.88 100 TRP A O 1
ATOM 806 N N . ILE A 1 101 ? -1.336 1.451 -11.471 1.00 95.38 101 ILE A N 1
ATOM 807 C CA . ILE A 1 101 ? -2.622 1.260 -10.815 1.00 95.38 101 ILE A CA 1
ATOM 808 C C . ILE A 1 101 ? -2.352 0.465 -9.551 1.00 95.38 101 ILE A C 1
ATOM 810 O O . ILE A 1 101 ? -1.917 -0.681 -9.621 1.00 95.38 101 ILE A O 1
ATOM 814 N N . TRP A 1 102 ? -2.634 1.071 -8.404 1.00 96.06 102 TRP A N 1
ATOM 815 C CA . TRP A 1 102 ? -2.592 0.426 -7.099 1.00 96.06 102 TRP A CA 1
ATOM 816 C C . TRP A 1 102 ? -3.973 0.564 -6.467 1.00 96.06 102 TRP A C 1
ATOM 818 O O . TRP A 1 102 ? -4.365 1.649 -6.040 1.00 96.06 102 TRP A O 1
ATOM 828 N N . CYS A 1 103 ? -4.750 -0.517 -6.491 1.00 96.88 103 CYS A N 1
ATOM 829 C CA . CYS A 1 103 ? -6.161 -0.491 -6.121 1.00 96.88 103 CYS A CA 1
ATOM 830 C C . CYS A 1 103 ? -6.480 -1.614 -5.124 1.00 96.88 103 CYS A C 1
ATOM 832 O O . CYS A 1 103 ? -6.955 -2.687 -5.509 1.00 96.88 103 CYS A O 1
ATOM 834 N N . PRO A 1 104 ? -6.197 -1.395 -3.830 1.00 97.12 104 PRO A N 1
ATOM 835 C CA . PRO A 1 104 ? -6.707 -2.249 -2.776 1.00 97.12 104 PRO A CA 1
ATOM 836 C C . PRO A 1 104 ? -8.182 -1.919 -2.505 1.00 97.12 104 PRO A C 1
ATOM 838 O O . PRO A 1 104 ? -8.563 -0.764 -2.318 1.00 97.12 104 PRO A O 1
ATOM 841 N N . VAL A 1 105 ? -9.026 -2.944 -2.458 1.00 96.94 105 VAL A N 1
ATOM 842 C CA . VAL A 1 105 ? -10.471 -2.810 -2.267 1.00 96.94 105 VAL A CA 1
ATOM 843 C C . VAL A 1 105 ? -10.922 -3.743 -1.157 1.00 96.94 105 VAL A C 1
ATOM 845 O O . VAL A 1 105 ? -10.862 -4.969 -1.280 1.00 96.94 105 VAL A O 1
ATOM 848 N N . ARG A 1 106 ? -11.400 -3.154 -0.062 1.00 96.88 106 ARG A N 1
ATOM 849 C CA . ARG A 1 106 ? -11.987 -3.884 1.059 1.00 96.88 106 ARG A CA 1
ATOM 850 C C . ARG A 1 106 ? -13.491 -4.019 0.840 1.00 96.88 106 ARG A C 1
ATOM 852 O O . ARG A 1 106 ? -14.200 -3.019 0.800 1.00 96.88 106 ARG A O 1
ATOM 859 N N . PHE A 1 107 ? -13.967 -5.252 0.734 1.00 96.50 107 PHE A N 1
ATOM 860 C CA . PHE A 1 107 ? -15.386 -5.586 0.830 1.00 96.50 107 PHE A CA 1
ATOM 861 C C . PHE A 1 107 ? -15.693 -6.116 2.237 1.00 96.50 107 PHE A C 1
ATOM 863 O O . PHE A 1 107 ? -14.804 -6.253 3.080 1.00 96.50 107 PHE A O 1
ATOM 870 N N . GLU A 1 108 ? -16.960 -6.421 2.493 1.00 95.31 108 GLU A N 1
ATOM 871 C CA . GLU A 1 108 ? -17.394 -7.023 3.754 1.00 95.31 108 GLU A CA 1
ATOM 872 C C . GLU A 1 108 ? -16.807 -8.432 3.954 1.00 95.31 108 GLU A C 1
ATOM 874 O O . GLU A 1 108 ? -16.311 -8.739 5.032 1.00 95.31 108 GLU A O 1
ATOM 879 N N . ASP A 1 109 ? -16.776 -9.258 2.901 1.00 96.75 109 ASP A N 1
ATOM 880 C CA . ASP A 1 109 ? -16.387 -10.676 2.969 1.00 96.75 109 ASP A CA 1
ATOM 881 C C . ASP A 1 109 ? -14.978 -10.986 2.429 1.00 96.75 109 ASP A C 1
ATOM 883 O O . ASP A 1 109 ? -14.518 -12.128 2.507 1.00 96.75 109 ASP A O 1
ATOM 887 N N . ARG A 1 110 ? -14.307 -10.016 1.797 1.00 97.62 110 ARG A N 1
ATOM 888 C CA . ARG A 1 110 ? -13.044 -10.241 1.072 1.00 97.62 110 ARG A CA 1
ATOM 889 C C . ARG A 1 110 ? -12.224 -8.966 0.896 1.00 97.62 110 ARG A C 1
ATOM 891 O O . ARG A 1 110 ? -12.764 -7.863 0.830 1.00 97.62 110 ARG A O 1
ATOM 898 N N . PHE A 1 111 ? -10.923 -9.142 0.705 1.00 98.38 111 PHE A N 1
ATOM 899 C CA . PHE A 1 111 ? -10.002 -8.095 0.275 1.00 98.38 111 PHE A CA 1
ATOM 900 C C . PHE A 1 111 ? -9.503 -8.414 -1.138 1.00 98.38 111 PHE A C 1
ATOM 902 O O . PHE A 1 111 ? -9.072 -9.530 -1.409 1.00 98.38 111 PHE A O 1
ATOM 909 N N . LEU A 1 112 ? -9.602 -7.453 -2.053 1.00 97.81 112 LEU A N 1
ATOM 910 C CA .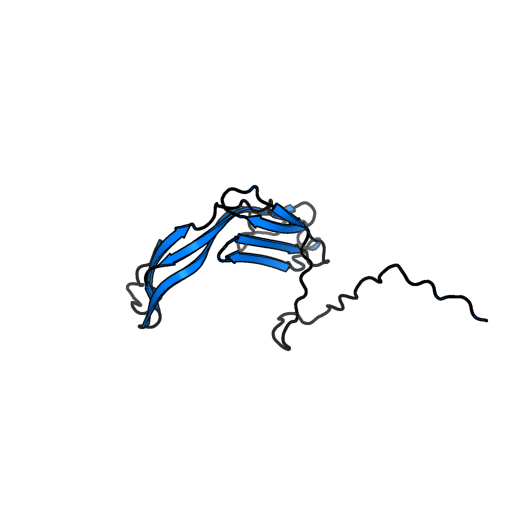 LEU A 1 112 ? -9.080 -7.554 -3.412 1.00 97.81 112 LEU A CA 1
ATOM 911 C C . LEU A 1 112 ? -7.920 -6.576 -3.574 1.00 97.81 112 LEU A C 1
ATOM 913 O O . LEU A 1 112 ? -8.086 -5.387 -3.330 1.00 97.81 112 LEU A O 1
ATOM 917 N N . MET A 1 113 ? -6.778 -7.063 -4.040 1.00 97.69 113 MET A N 1
ATOM 918 C CA . MET A 1 113 ? -5.675 -6.221 -4.480 1.00 97.69 113 MET A CA 1
ATOM 919 C C . MET A 1 113 ? -5.569 -6.297 -5.996 1.00 97.69 113 MET A C 1
ATOM 921 O O . MET A 1 113 ? -5.400 -7.386 -6.537 1.00 97.69 113 MET A O 1
ATOM 925 N N . VAL A 1 114 ? -5.666 -5.153 -6.670 1.00 97.56 114 VAL A N 1
ATOM 926 C CA . VAL A 1 114 ? -5.405 -5.020 -8.107 1.00 97.56 114 VAL A CA 1
ATOM 927 C C . VAL A 1 114 ? -4.180 -4.149 -8.298 1.00 97.56 114 VAL A C 1
ATOM 929 O O . VAL A 1 114 ? -4.110 -3.043 -7.752 1.00 97.56 114 VAL A O 1
ATOM 932 N N . ILE A 1 115 ? -3.228 -4.642 -9.083 1.00 96.75 115 ILE A N 1
ATOM 933 C CA . ILE A 1 115 ? -1.996 -3.929 -9.360 1.00 96.75 115 ILE A CA 1
ATOM 934 C C . ILE A 1 115 ? -1.567 -4.055 -10.820 1.00 96.75 115 ILE A C 1
ATOM 936 O O . ILE A 1 115 ? -1.515 -5.148 -11.378 1.00 96.75 115 ILE A O 1
ATOM 940 N N . VAL A 1 116 ? -1.258 -2.917 -11.439 1.00 96.38 116 VAL A N 1
ATOM 941 C CA . VAL A 1 116 ? -0.724 -2.839 -12.804 1.00 96.38 116 VAL A CA 1
ATOM 942 C C . VAL A 1 116 ? 0.433 -1.857 -12.810 1.00 96.38 116 VAL A C 1
ATOM 944 O O . VAL A 1 116 ? 0.299 -0.744 -12.311 1.00 96.38 116 VAL A O 1
ATOM 947 N N . GLN A 1 117 ? 1.554 -2.273 -13.380 1.00 94.94 117 GLN A N 1
ATOM 948 C CA . GLN A 1 117 ? 2.733 -1.470 -13.639 1.00 94.94 117 GLN A CA 1
ATOM 949 C C . GLN A 1 117 ? 3.035 -1.544 -15.130 1.00 94.94 117 GLN A C 1
ATOM 951 O O . GLN A 1 117 ? 3.312 -2.626 -15.652 1.00 94.94 117 GLN A O 1
ATOM 956 N N . GLU A 1 118 ? 2.964 -0.402 -15.798 1.00 92.12 118 GLU A N 1
ATOM 957 C CA . GLU A 1 118 ? 3.105 -0.287 -17.242 1.00 92.12 118 GLU A CA 1
ATOM 958 C C . GLU A 1 118 ? 4.122 0.811 -17.577 1.00 92.12 118 GLU A C 1
ATOM 960 O O . GLU A 1 118 ? 4.046 1.938 -17.073 1.00 92.12 118 GLU A O 1
ATOM 965 N N . ASP A 1 119 ? 5.116 0.452 -18.384 1.00 88.06 119 ASP A N 1
ATOM 966 C CA . ASP A 1 119 ? 6.094 1.388 -18.925 1.00 88.06 119 ASP A CA 1
ATOM 967 C C . ASP A 1 119 ? 5.465 2.217 -20.060 1.00 88.06 119 ASP A C 1
ATOM 969 O O . ASP A 1 119 ? 4.375 1.924 -20.551 1.00 88.06 119 ASP A O 1
ATOM 973 N N . ALA A 1 120 ? 6.135 3.292 -20.473 1.00 86.88 120 ALA A N 1
ATOM 974 C CA . ALA A 1 120 ? 5.587 4.264 -21.426 1.00 86.88 120 ALA A CA 1
ATOM 975 C C . ALA A 1 120 ? 5.225 3.699 -22.813 1.00 86.88 120 ALA A C 1
ATOM 977 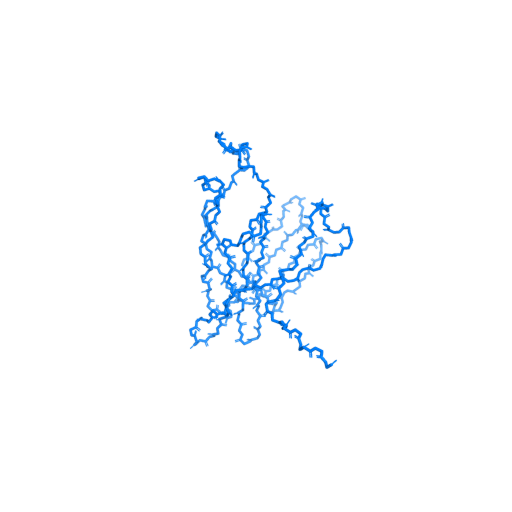O O . ALA A 1 120 ? 4.473 4.323 -23.556 1.00 86.88 120 ALA A O 1
ATOM 978 N N . ASP A 1 121 ? 5.780 2.547 -23.183 1.00 87.19 121 ASP A N 1
ATOM 979 C CA . ASP A 1 121 ? 5.493 1.832 -24.429 1.00 87.19 121 ASP A CA 1
ATOM 980 C C . ASP A 1 121 ? 4.316 0.843 -24.301 1.00 87.19 121 ASP A C 1
ATOM 982 O O . ASP A 1 121 ? 3.992 0.137 -25.257 1.00 87.19 121 ASP A O 1
ATOM 986 N N . GLY A 1 122 ? 3.669 0.791 -23.133 1.00 88.50 122 GLY A N 1
ATOM 987 C CA . GLY A 1 122 ? 2.593 -0.146 -22.824 1.00 88.50 122 GLY A CA 1
ATOM 988 C C . GLY A 1 122 ? 3.084 -1.502 -22.306 1.00 88.50 122 GLY A C 1
ATOM 989 O O . GLY A 1 122 ? 2.266 -2.396 -22.066 1.00 88.50 122 GLY A O 1
ATOM 990 N N . HIS A 1 123 ? 4.396 -1.706 -22.130 1.00 90.00 123 HIS A N 1
ATOM 991 C CA . HIS A 1 123 ? 4.911 -2.952 -21.577 1.00 90.00 123 HIS A CA 1
ATOM 992 C C . HIS A 1 123 ? 4.542 -3.093 -20.095 1.00 90.00 123 HIS A C 1
ATOM 994 O O . HIS A 1 123 ? 4.902 -2.263 -19.260 1.00 90.00 123 HIS A O 1
ATOM 1000 N N . ARG A 1 124 ? 3.856 -4.185 -19.741 1.00 92.44 124 ARG A N 1
ATOM 1001 C CA . ARG A 1 124 ? 3.471 -4.470 -18.353 1.00 92.44 124 ARG A CA 1
ATOM 1002 C C . ARG A 1 124 ? 4.529 -5.292 -17.641 1.00 92.44 124 ARG A C 1
ATOM 1004 O O . ARG A 1 124 ? 4.579 -6.511 -17.790 1.00 92.44 124 ARG A O 1
ATOM 1011 N N . SER A 1 125 ? 5.320 -4.621 -16.814 1.00 91.88 125 SER A N 1
ATOM 1012 C CA . SER A 1 125 ? 6.335 -5.251 -15.965 1.00 91.88 125 SER A CA 1
ATOM 1013 C C . SER A 1 125 ? 5.744 -5.909 -14.712 1.00 91.88 125 SER A C 1
ATOM 1015 O O . SER A 1 125 ? 6.357 -6.814 -14.147 1.00 91.88 125 SER A O 1
ATOM 1017 N N . LEU A 1 126 ? 4.539 -5.511 -14.291 1.00 95.19 126 LEU A N 1
ATOM 1018 C CA . LEU A 1 126 ? 3.786 -6.168 -13.221 1.00 95.19 126 LEU A CA 1
ATOM 1019 C C . LEU A 1 126 ? 2.285 -6.039 -13.499 1.00 95.19 126 LEU A C 1
ATOM 1021 O O . LEU A 1 126 ? 1.794 -4.969 -13.839 1.00 95.19 126 LEU A O 1
ATOM 1025 N N . ASN A 1 127 ? 1.545 -7.140 -13.387 1.00 96.25 127 ASN A N 1
ATOM 1026 C CA . ASN A 1 127 ? 0.101 -7.156 -13.599 1.00 96.25 127 ASN A CA 1
ATOM 1027 C C . ASN A 1 127 ? -0.506 -8.319 -12.808 1.00 96.25 127 ASN A C 1
ATOM 1029 O O . ASN A 1 127 ? -0.228 -9.476 -13.123 1.00 96.25 127 ASN A O 1
ATOM 1033 N N . ASP A 1 128 ? -1.270 -8.014 -11.763 1.00 97.06 128 ASP A N 1
ATOM 1034 C CA . ASP A 1 128 ? -1.834 -9.015 -10.861 1.00 97.06 128 ASP A CA 1
ATOM 1035 C C . ASP A 1 128 ? -3.153 -8.543 -10.239 1.00 97.06 128 ASP A C 1
ATOM 1037 O O . ASP A 1 128 ? -3.333 -7.370 -9.903 1.00 97.06 128 ASP A O 1
ATOM 1041 N N . ALA A 1 129 ? -4.072 -9.485 -10.055 1.00 97.94 129 ALA A N 1
ATOM 1042 C CA . ALA A 1 129 ? -5.214 -9.329 -9.173 1.00 97.94 129 ALA A CA 1
ATOM 1043 C C . ALA A 1 129 ? -5.282 -10.508 -8.211 1.00 97.94 129 ALA A C 1
ATOM 1045 O O . ALA A 1 129 ? -5.431 -11.650 -8.646 1.00 97.94 129 ALA A O 1
ATOM 1046 N N . THR A 1 130 ? -5.256 -10.235 -6.910 1.00 98.19 130 THR A N 1
ATOM 1047 C CA . THR A 1 130 ? -5.289 -11.267 -5.873 1.00 98.19 130 THR A CA 1
ATOM 1048 C C . THR A 1 130 ? -6.436 -11.029 -4.899 1.00 98.19 130 THR A C 1
ATOM 1050 O O . THR A 1 130 ? -6.623 -9.931 -4.374 1.00 98.19 130 THR A O 1
ATOM 1053 N N . LEU A 1 131 ? -7.219 -12.082 -4.663 1.00 98.06 131 LEU A N 1
ATOM 1054 C CA . LEU A 1 131 ? -8.340 -12.101 -3.733 1.00 98.06 131 LEU A CA 1
ATOM 1055 C C . LEU A 1 131 ? -7.963 -12.824 -2.439 1.00 98.06 131 LEU A C 1
ATOM 1057 O O . LEU A 1 131 ? -7.560 -13.986 -2.469 1.00 98.06 131 LEU A O 1
ATOM 1061 N N . VAL A 1 132 ? -8.195 -12.162 -1.311 1.00 98.25 132 VAL A N 1
ATOM 1062 C CA . VAL A 1 132 ? -7.948 -12.658 0.044 1.00 98.25 132 VAL A CA 1
ATOM 1063 C C . VAL A 1 132 ? -9.277 -12.856 0.764 1.00 98.25 132 VAL A C 1
ATOM 1065 O O . VAL A 1 132 ? -10.132 -11.965 0.785 1.00 98.25 132 VAL A O 1
ATOM 1068 N N . ARG A 1 133 ? -9.446 -14.031 1.377 1.00 96.94 133 ARG A N 1
ATOM 1069 C CA . ARG A 1 133 ? -10.582 -14.368 2.244 1.00 96.94 133 ARG A CA 1
ATOM 1070 C C . ARG A 1 133 ? -10.087 -15.077 3.508 1.00 96.94 133 ARG A C 1
ATOM 1072 O O . ARG A 1 133 ? -9.249 -15.970 3.384 1.00 96.94 133 ARG A O 1
ATOM 1079 N N . PRO A 1 134 ? -10.598 -14.735 4.704 1.00 92.25 134 PRO A N 1
ATOM 1080 C CA . PRO A 1 134 ? -10.208 -15.407 5.941 1.00 92.25 134 PRO A CA 1
ATOM 1081 C C . PRO A 1 134 ? -10.417 -16.924 5.855 1.00 92.25 134 PRO A C 1
ATOM 1083 O O . PRO A 1 134 ? -11.459 -17.381 5.397 1.00 92.25 134 PRO A O 1
ATOM 1086 N N . GLY A 1 135 ? -9.420 -17.705 6.275 1.00 93.75 135 GLY A N 1
ATOM 1087 C CA . GLY A 1 135 ? -9.486 -19.173 6.266 1.00 93.75 135 GLY A CA 1
ATOM 1088 C C . GLY A 1 135 ? -9.317 -19.835 4.892 1.00 93.75 135 GLY A C 1
ATOM 1089 O O . GLY A 1 135 ? -9.355 -21.060 4.802 1.00 93.75 135 GLY A O 1
ATOM 1090 N N . HIS A 1 136 ? -9.089 -19.062 3.828 1.00 95.62 136 HIS A N 1
ATOM 1091 C CA . HIS A 1 136 ? -8.846 -19.580 2.485 1.00 95.62 136 HIS A CA 1
ATOM 1092 C C . HIS A 1 136 ? -7.454 -19.194 1.992 1.00 95.62 136 HIS A C 1
ATOM 1094 O O . HIS A 1 136 ? -6.886 -18.185 2.401 1.00 95.62 136 HIS A O 1
ATOM 1100 N N . ARG A 1 137 ? -6.911 -19.994 1.071 1.00 95.81 137 ARG A N 1
ATOM 1101 C CA . ARG A 1 137 ? -5.699 -19.626 0.339 1.00 95.81 137 ARG A CA 1
ATOM 1102 C C . ARG A 1 137 ? -5.986 -18.429 -0.569 1.00 95.81 137 ARG A C 1
ATOM 1104 O O . ARG A 1 137 ? -7.021 -18.410 -1.239 1.00 95.81 137 ARG A O 1
ATOM 1111 N N . ASP A 1 138 ? -5.037 -17.500 -0.637 1.00 97.38 138 ASP A N 1
ATOM 1112 C CA . ASP A 1 138 ? -5.059 -16.379 -1.577 1.00 97.38 138 ASP A CA 1
ATOM 1113 C C . ASP A 1 138 ? -5.280 -16.877 -3.010 1.00 97.38 138 ASP A C 1
ATOM 1115 O O . ASP A 1 138 ? -4.643 -17.836 -3.466 1.00 97.38 138 ASP A O 1
ATOM 1119 N N . ARG A 1 139 ? -6.209 -16.233 -3.722 1.00 97.75 139 ARG A N 1
ATOM 1120 C CA . ARG A 1 139 ? -6.606 -16.630 -5.074 1.00 97.75 139 ARG A CA 1
ATOM 1121 C C . ARG A 1 139 ? -6.223 -15.560 -6.083 1.00 97.75 139 ARG A C 1
ATOM 1123 O O . ARG A 1 139 ? -6.848 -14.502 -6.127 1.00 97.75 139 ARG A O 1
ATOM 1130 N N . GLN A 1 140 ? -5.270 -15.887 -6.947 1.00 96.75 140 GLN A N 1
ATOM 1131 C CA . GLN A 1 140 ? -4.955 -15.084 -8.123 1.00 96.75 140 GLN A CA 1
ATOM 1132 C C . GLN A 1 140 ? -6.128 -15.134 -9.116 1.00 96.75 140 GLN A C 1
ATOM 1134 O O . GLN A 1 140 ? -6.614 -16.209 -9.469 1.00 96.75 140 GLN A O 1
ATOM 1139 N N . LEU A 1 141 ? -6.612 -13.965 -9.529 1.00 97.19 141 LEU A N 1
ATOM 1140 C CA . LEU A 1 141 ? -7.720 -13.788 -10.471 1.00 97.19 141 LEU A CA 1
ATOM 1141 C C . LEU A 1 141 ? -7.241 -13.570 -11.914 1.00 97.19 141 LEU A C 1
ATOM 1143 O O . LEU A 1 141 ? -8.059 -13.589 -12.829 1.00 97.19 141 LEU A O 1
ATOM 1147 N N . GLY A 1 142 ? -5.935 -13.381 -12.113 1.00 95.06 142 GLY A N 1
ATOM 1148 C CA . GLY A 1 142 ? -5.305 -13.209 -13.418 1.00 95.06 142 GLY A CA 1
ATOM 1149 C C . GLY A 1 142 ? -4.748 -11.803 -13.613 1.00 95.06 142 GLY A C 1
ATOM 1150 O O . GLY A 1 142 ? -4.277 -11.176 -12.666 1.00 95.06 142 GLY A O 1
ATOM 1151 N N . TRP A 1 143 ? -4.803 -11.334 -14.858 1.00 95.94 143 TRP A N 1
ATOM 1152 C CA . TRP A 1 143 ? -4.130 -10.126 -15.331 1.00 95.94 143 TRP A CA 1
ATOM 1153 C C . TRP A 1 143 ? -5.149 -9.040 -15.689 1.00 95.94 143 TRP A C 1
ATOM 1155 O O . TRP A 1 143 ? -5.736 -9.096 -16.774 1.00 95.94 143 TRP A O 1
ATOM 1165 N N . PRO A 1 144 ? -5.380 -8.064 -14.799 1.00 94.88 144 PRO A N 1
ATOM 1166 C CA . PRO A 1 144 ? -6.203 -6.894 -15.072 1.00 94.88 144 PRO A CA 1
ATOM 1167 C C . PRO A 1 144 ? -5.960 -6.240 -16.440 1.00 94.88 144 PRO A C 1
ATOM 1169 O O . PRO A 1 144 ? -4.827 -6.111 -16.919 1.00 94.88 144 PRO A O 1
ATOM 1172 N N . GLN A 1 145 ? -7.056 -5.777 -17.041 1.00 93.38 145 GLN A N 1
ATOM 1173 C CA . GLN A 1 145 ? -7.076 -4.937 -18.235 1.00 93.38 145 GLN A CA 1
ATOM 1174 C C . GLN A 1 145 ? -7.870 -3.670 -17.894 1.00 93.38 145 GLN A C 1
ATOM 1176 O O . GLN A 1 145 ? -9.099 -3.700 -17.914 1.00 93.38 145 GLN A O 1
ATOM 1181 N N . PRO A 1 146 ? -7.193 -2.595 -17.462 1.00 90.25 146 PRO A N 1
ATOM 1182 C CA . PRO A 1 146 ? -7.874 -1.373 -17.067 1.00 90.25 146 PRO A CA 1
ATOM 1183 C C . PRO A 1 146 ? -8.423 -0.641 -18.294 1.00 90.25 146 PRO A C 1
ATOM 1185 O O . PRO A 1 146 ? -7.702 -0.400 -19.258 1.00 90.25 146 PRO A O 1
ATOM 1188 N N . GLU A 1 147 ? -9.685 -0.233 -18.218 1.00 90.62 147 GLU A N 1
ATOM 1189 C CA . GLU A 1 147 ? -10.300 0.704 -19.156 1.00 90.62 147 GLU A CA 1
ATOM 1190 C C . GLU A 1 147 ? -10.508 2.031 -18.429 1.00 90.62 147 GLU A C 1
ATOM 1192 O O . GLU A 1 147 ? -11.320 2.134 -17.507 1.00 90.62 147 GLU A O 1
ATOM 1197 N N . ILE A 1 148 ? -9.733 3.050 -18.803 1.00 87.31 148 ILE A N 1
ATOM 1198 C CA . ILE A 1 148 ? -9.752 4.353 -18.135 1.00 87.31 148 ILE A CA 1
ATOM 1199 C C . ILE A 1 148 ? -10.285 5.395 -19.107 1.00 87.31 148 ILE A C 1
ATOM 1201 O O . ILE A 1 148 ? -9.728 5.617 -20.179 1.00 87.31 148 ILE A O 1
ATOM 1205 N N . THR A 1 149 ? -11.364 6.067 -18.711 1.00 88.31 149 THR A N 1
ATOM 1206 C CA . THR A 1 149 ? -11.879 7.236 -19.426 1.00 88.31 149 THR A CA 1
ATOM 1207 C C . THR A 1 149 ? -11.535 8.490 -18.640 1.00 88.31 149 THR A C 1
ATOM 1209 O O . THR A 1 149 ? -12.041 8.707 -17.537 1.00 88.31 149 THR A O 1
ATOM 1212 N N . TYR A 1 150 ? -10.687 9.335 -19.216 1.00 85.00 150 TYR A N 1
ATOM 1213 C CA . TYR A 1 150 ? -10.359 10.631 -18.639 1.00 85.00 150 TYR A CA 1
ATOM 1214 C C . TYR A 1 150 ? -11.403 11.672 -19.030 1.00 85.00 150 TYR A C 1
ATOM 1216 O O . TYR A 1 150 ? -11.916 11.682 -20.151 1.00 85.00 150 TYR A O 1
ATOM 1224 N N . ARG A 1 151 ? -11.706 12.586 -18.107 1.00 88.62 151 ARG A N 1
ATOM 1225 C CA . ARG A 1 151 ? -12.529 13.749 -18.438 1.00 88.62 151 ARG A CA 1
ATOM 1226 C C . ARG A 1 151 ? -11.695 14.721 -19.274 1.00 88.62 151 ARG A C 1
ATOM 1228 O O . ARG A 1 151 ? -10.485 14.843 -19.094 1.00 88.62 151 ARG A O 1
ATOM 1235 N N . SER A 1 152 ? -12.346 15.428 -20.194 1.00 86.69 152 SER A N 1
ATOM 1236 C CA . SER A 1 152 ? -11.666 16.451 -20.995 1.00 86.69 152 SER A CA 1
ATOM 1237 C C . SER A 1 152 ? -10.960 17.467 -20.085 1.00 86.69 152 SER A C 1
ATOM 1239 O O . SER A 1 152 ? -11.540 17.922 -19.100 1.00 86.69 152 SER A O 1
ATOM 1241 N N . GLY A 1 153 ? -9.700 17.788 -20.394 1.00 86.69 153 GLY A N 1
ATOM 1242 C CA . GLY A 1 153 ? -8.876 18.730 -19.628 1.00 86.69 153 GLY A CA 1
ATOM 1243 C C . GLY A 1 153 ? -8.213 18.177 -18.358 1.00 86.69 153 GLY A C 1
ATOM 1244 O O . GLY A 1 153 ? -7.490 18.923 -17.708 1.00 86.69 153 GLY A O 1
ATOM 1245 N N . THR A 1 154 ? -8.401 16.899 -17.997 1.00 81.31 154 THR A N 1
ATOM 1246 C CA . THR A 1 154 ? -7.793 16.320 -16.777 1.00 81.31 154 THR A CA 1
ATOM 1247 C C . THR A 1 154 ? -6.493 15.549 -17.020 1.00 81.31 154 THR A C 1
ATOM 1249 O O . THR A 1 154 ? -5.938 14.988 -16.080 1.00 81.31 154 THR A O 1
ATOM 1252 N N . LEU A 1 155 ? -6.006 15.500 -18.264 1.00 72.75 155 LEU A N 1
ATOM 1253 C CA . LEU A 1 155 ? -4.714 14.904 -18.612 1.00 72.75 155 LEU A CA 1
ATOM 1254 C C . LEU A 1 155 ? -3.657 16.004 -18.807 1.00 72.75 155 LEU A C 1
ATOM 1256 O O . LEU A 1 155 ? -3.826 16.833 -19.703 1.00 72.75 155 LEU A O 1
ATOM 1260 N N . PRO A 1 156 ? -2.545 15.992 -18.046 1.00 57.12 156 PRO A N 1
ATOM 1261 C CA . PRO A 1 156 ? -1.453 16.956 -18.220 1.00 57.12 156 PRO A CA 1
ATOM 1262 C C . PRO A 1 156 ? -0.714 16.821 -19.5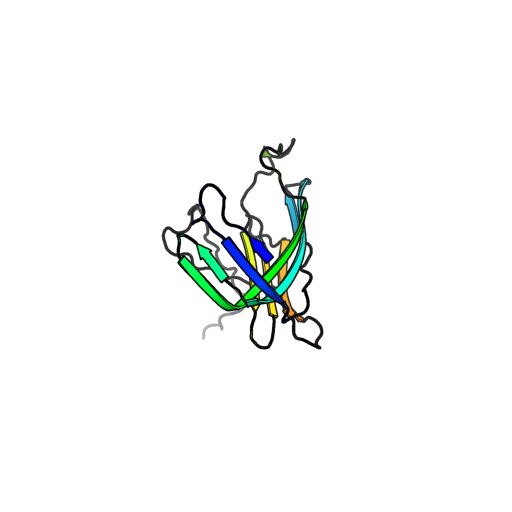64 1.00 57.12 156 PRO A C 1
ATOM 1264 O O . PRO A 1 156 ? -0.075 17.770 -20.013 1.00 57.12 156 PRO A O 1
ATOM 1267 N N . HIS A 1 157 ? -0.816 15.664 -20.231 1.00 52.41 157 HIS A N 1
ATOM 1268 C CA . HIS A 1 157 ? -0.092 15.360 -21.468 1.00 52.41 157 HIS A CA 1
ATOM 1269 C C . HIS A 1 157 ? -1.002 14.736 -22.534 1.00 52.41 157 HIS A C 1
ATOM 1271 O O . HIS A 1 157 ? -0.874 13.574 -22.899 1.00 52.41 157 HIS A O 1
ATOM 1277 N N . ALA A 1 158 ? -1.923 15.526 -23.083 1.00 42.44 158 ALA A N 1
ATOM 1278 C CA . ALA A 1 158 ? -2.676 15.148 -24.278 1.00 42.44 158 ALA A CA 1
ATOM 1279 C C . ALA A 1 158 ? -1.815 15.301 -25.549 1.00 42.44 158 ALA A C 1
ATOM 1281 O O . ALA A 1 158 ? -2.062 16.168 -26.385 1.00 42.44 158 ALA A O 1
ATOM 1282 N N . ARG A 1 159 ? -0.787 14.467 -25.720 1.00 38.56 159 ARG A N 1
ATOM 1283 C CA . ARG A 1 159 ? -0.211 14.201 -27.046 1.00 38.56 159 ARG A CA 1
ATOM 1284 C C . ARG A 1 159 ? 0.061 12.707 -27.177 1.00 38.56 159 ARG A C 1
ATOM 1286 O O . ARG A 1 159 ? 1.055 12.213 -26.674 1.00 38.56 159 ARG A O 1
ATOM 1293 N N . ASN A 1 160 ? -0.817 12.062 -27.943 1.00 37.34 160 ASN A N 1
ATOM 1294 C CA . ASN A 1 160 ? -0.692 10.727 -28.535 1.00 37.34 160 ASN A CA 1
ATOM 1295 C C . ASN A 1 160 ? -1.049 9.515 -27.669 1.00 37.34 160 ASN A C 1
ATOM 1297 O O . ASN A 1 160 ? -0.209 8.665 -27.421 1.00 37.34 160 ASN A O 1
ATOM 1301 N N . GLU A 1 161 ? -2.343 9.312 -27.427 1.00 41.19 161 GLU A N 1
ATOM 1302 C CA . GLU A 1 161 ? -2.873 7.957 -27.243 1.00 41.19 161 GLU A CA 1
ATOM 1303 C C . GLU A 1 161 ? -4.032 7.720 -28.215 1.00 41.19 161 GLU A C 1
ATOM 1305 O O . GLU A 1 161 ? -5.207 7.901 -27.913 1.00 41.19 161 GLU A O 1
ATOM 1310 N N . ARG A 1 162 ? -3.696 7.303 -29.440 1.00 34.38 162 ARG A N 1
ATOM 1311 C CA . ARG A 1 162 ? -4.569 6.373 -30.163 1.00 34.38 162 ARG A CA 1
ATOM 1312 C C . ARG A 1 162 ? -4.100 4.976 -29.781 1.00 34.38 162 ARG A C 1
ATOM 1314 O O . ARG A 1 162 ? -3.371 4.353 -30.549 1.00 34.38 162 ARG A O 1
ATOM 1321 N N . ALA A 1 163 ? -4.509 4.491 -28.612 1.00 38.72 163 ALA A N 1
ATOM 1322 C CA . ALA A 1 163 ? -4.478 3.063 -28.323 1.00 38.72 163 ALA A CA 1
ATOM 1323 C C . ALA A 1 163 ? -5.496 2.390 -29.260 1.00 38.72 163 ALA A C 1
ATOM 1325 O O . ALA A 1 163 ? -6.681 2.263 -28.958 1.00 38.72 163 ALA A O 1
ATOM 1326 N N . ARG A 1 164 ? -5.064 2.071 -30.486 1.00 36.28 164 ARG A N 1
ATOM 1327 C CA . ARG A 1 164 ? -5.855 1.264 -31.415 1.00 36.28 164 ARG A CA 1
ATOM 1328 C C . ARG A 1 164 ? -5.889 -0.151 -30.848 1.00 36.28 164 ARG A C 1
ATOM 1330 O O . ARG A 1 164 ? -4.849 -0.798 -30.776 1.00 36.28 164 ARG A O 1
ATOM 1337 N N . GLY A 1 165 ? -7.079 -0.605 -30.460 1.00 33.22 165 GLY A N 1
ATOM 1338 C CA . GLY A 1 165 ? -7.328 -1.994 -30.091 1.00 33.22 165 GLY A CA 1
ATOM 1339 C C . GLY A 1 165 ? -6.794 -2.946 -31.162 1.00 33.22 165 GLY A C 1
ATOM 1340 O O . GLY A 1 165 ? -6.942 -2.702 -32.363 1.00 33.22 165 GLY A O 1
ATOM 1341 N N . HIS A 1 166 ? -6.131 -4.013 -30.725 1.00 32.28 166 HIS A N 1
ATOM 1342 C CA . HIS A 1 166 ? -5.749 -5.096 -31.617 1.00 32.28 166 HIS A CA 1
ATOM 1343 C C . HIS A 1 166 ? -6.999 -5.801 -32.169 1.00 32.28 166 HIS A C 1
ATOM 1345 O O . HIS A 1 166 ? -7.976 -5.979 -31.439 1.00 32.28 166 HIS A O 1
ATOM 1351 N N . PRO A 1 167 ? -6.991 -6.200 -33.453 1.00 33.94 167 PRO A N 1
ATOM 1352 C CA . PRO A 1 167 ? -8.126 -6.864 -34.071 1.00 33.94 167 PRO A CA 1
ATOM 1353 C C . PRO A 1 167 ? -8.295 -8.279 -33.505 1.00 33.94 167 PRO A C 1
ATOM 1355 O O . PRO A 1 167 ? -7.345 -9.059 -33.434 1.00 33.94 167 PRO A O 1
ATOM 1358 N N . HIS A 1 168 ? -9.529 -8.613 -33.134 1.00 34.53 168 HIS A N 1
ATOM 1359 C CA . HIS A 1 168 ? -9.950 -9.974 -32.812 1.00 34.53 168 HIS A CA 1
ATOM 1360 C C . HIS A 1 168 ? -9.698 -10.906 -34.016 1.00 34.53 168 HIS A C 1
ATOM 1362 O O . HIS A 1 168 ? -10.112 -10.570 -35.130 1.00 34.53 168 HIS A O 1
ATOM 1368 N N . PRO A 1 169 ? -9.095 -12.097 -33.842 1.00 41.72 169 PRO A N 1
ATOM 1369 C CA . PRO A 1 169 ? -9.078 -13.100 -34.892 1.00 41.72 169 PRO A CA 1
ATOM 1370 C C . PRO A 1 169 ? -10.417 -13.842 -34.867 1.00 41.72 169 PRO A C 1
ATOM 1372 O O . PRO A 1 169 ? -10.698 -14.584 -33.930 1.00 41.72 169 PRO A O 1
ATOM 1375 N N . GLY A 1 170 ? -11.249 -13.657 -35.892 1.00 39.81 170 GLY A N 1
ATOM 1376 C CA . GLY A 1 170 ? -12.384 -14.553 -36.115 1.00 39.81 170 GLY A CA 1
ATOM 1377 C C . GLY A 1 170 ? -13.638 -13.887 -36.649 1.00 39.81 170 GLY A C 1
ATOM 1378 O O . GLY A 1 170 ? -14.544 -13.557 -35.896 1.00 39.81 170 GLY A O 1
ATOM 1379 N N . THR A 1 171 ? -13.725 -13.772 -37.969 1.00 38.66 171 THR A N 1
ATOM 1380 C CA . THR A 1 171 ? -14.970 -13.986 -38.722 1.00 38.66 171 THR A CA 1
ATOM 1381 C C . THR A 1 171 ? -14.577 -14.155 -40.186 1.00 38.66 171 THR A C 1
ATOM 1383 O O . THR A 1 171 ? -14.163 -13.209 -40.850 1.00 38.66 171 THR A O 1
ATOM 1386 N N . ARG A 1 172 ? -14.616 -15.397 -40.683 1.00 40.28 172 ARG A N 1
ATOM 1387 C CA . ARG A 1 172 ? -14.586 -15.653 -42.128 1.00 40.28 172 ARG A CA 1
ATOM 1388 C C . ARG A 1 172 ? -15.977 -15.312 -42.674 1.00 40.28 172 ARG A C 1
ATOM 1390 O O . ARG A 1 172 ? -16.943 -15.806 -42.097 1.00 40.28 172 ARG A O 1
ATOM 1397 N N . PRO A 1 173 ? -16.104 -14.498 -43.730 1.00 41.69 173 PRO A N 1
ATOM 1398 C CA . PRO A 1 173 ? -17.383 -14.322 -44.401 1.00 41.69 173 PRO A CA 1
ATOM 1399 C C . PRO A 1 173 ? -17.701 -15.563 -45.250 1.00 41.69 173 PRO A C 1
ATOM 1401 O O . PRO A 1 173 ? -16.808 -16.122 -45.892 1.00 41.69 173 PRO A O 1
ATOM 1404 N N . ASP A 1 174 ? -18.963 -15.994 -45.228 1.00 43.22 174 ASP A N 1
ATOM 1405 C CA . ASP A 1 174 ? -19.477 -17.072 -46.080 1.00 43.22 174 ASP A CA 1
ATOM 1406 C C . ASP A 1 174 ? -19.419 -16.691 -47.572 1.00 43.22 174 ASP A C 1
ATOM 1408 O O . ASP A 1 174 ? -19.545 -15.509 -47.916 1.00 43.22 174 ASP A O 1
ATOM 1412 N N . PRO A 1 175 ? -19.241 -17.670 -48.479 1.00 44.16 175 PRO A N 1
ATOM 1413 C CA . PRO A 1 175 ? -19.149 -17.405 -49.907 1.00 44.16 175 PRO A CA 1
ATOM 1414 C C . PRO A 1 175 ? -20.520 -17.053 -50.521 1.00 44.16 175 PRO A C 1
ATOM 1416 O O . PRO A 1 175 ? -21.551 -17.576 -50.086 1.00 44.16 175 PRO A O 1
ATOM 1419 N N . PRO A 1 176 ? -20.548 -16.183 -51.548 1.00 53.25 176 PRO A N 1
ATOM 1420 C CA . PRO A 1 176 ? -21.785 -15.744 -52.187 1.00 53.25 176 PRO A CA 1
ATOM 1421 C C . PRO A 1 176 ? -22.429 -16.851 -53.038 1.00 53.25 176 PRO A C 1
ATOM 1423 O O . PRO A 1 176 ? -21.731 -17.701 -53.594 1.00 53.25 176 PRO A O 1
ATOM 1426 N N . ARG A 1 177 ? -23.767 -16.813 -53.129 1.00 50.66 177 ARG A N 1
ATOM 1427 C CA . ARG A 1 177 ? -24.569 -17.594 -54.087 1.00 50.66 177 ARG A CA 1
ATOM 1428 C C . ARG A 1 177 ? -24.520 -16.987 -55.481 1.00 50.66 177 ARG A C 1
ATOM 1430 O O . ARG A 1 177 ? -24.488 -15.738 -55.557 1.00 50.66 177 ARG A O 1
#

Sequence (177 aa):
MSCEAAPDDPDRLSYEINWSADFPALWEPHHLQRRGGRLTLEGRRFAQAGHCDGWIRVGGRELRVRGWTGTRDRCWGVRPVPGEEGGRLAEEHPTAGFHWIWCPVRFEDRFLMVIVQEDADGHRSLNDATLVRPGHRDRQLGWPQPEITYRSGTLPHARNERARGHPHPGTRPDPPR

Secondary structure (DSSP, 8-state):
-EEPPBTTBTTS-EEEEEEEESSPPEEPPPEEEEETTEEEEEEEEEEEEEEEEEEEEETTEEEEEEEEEEEEEEEEEE-PPTT----TTTTTS----EEEEEEEEE-SS-EEEEEEEEETTS-EEEEEEEEE-TTS--EEEE-------PPTT--TT-S-----PPPPS--PPPPP-

Organism: NCBI:txid58343

Foldseek 3Di:
DWDQADPVGNQAKTWDKDWDFPFDKAWDPWDWDDFVPHTADTKTKIKTKTFMFTWIGHRNDIDTGDRHIDMDMDMDDHHDDVPDDPPDCCVVGDQLDKDWDWDWDDDPFKIKTFIWIAGNVRDTPDFWIWIGGPPDDIDTPDGDDDDDDDDPPPDPDPDDDPVPDDDDPDDDDDDDD